Protein AF-A0A1Z9EIN7-F1 (afdb_monomer_lite)

Structure (mmCIF, N/CA/C/O backbone):
data_AF-A0A1Z9EIN7-F1
#
_entry.id   AF-A0A1Z9EIN7-F1
#
loop_
_atom_site.group_PDB
_atom_site.id
_atom_site.type_symbol
_atom_site.label_atom_id
_atom_site.label_alt_id
_atom_site.label_comp_id
_atom_site.label_asym_id
_atom_site.label_entity_id
_atom_site.label_seq_id
_atom_site.pdbx_PDB_ins_code
_atom_site.Cartn_x
_atom_site.Cartn_y
_atom_site.Cartn_z
_atom_site.occupancy
_atom_site.B_iso_or_equiv
_atom_site.auth_seq_id
_atom_site.auth_comp_id
_atom_site.auth_asym_id
_atom_site.auth_atom_id
_atom_site.pdbx_PDB_model_num
ATOM 1 N N . MET A 1 1 ? 36.098 -61.055 -33.371 1.00 39.12 1 MET A N 1
ATOM 2 C CA . MET A 1 1 ? 35.758 -60.014 -32.379 1.00 39.12 1 MET A CA 1
ATOM 3 C C . MET A 1 1 ? 35.322 -58.748 -33.106 1.00 39.12 1 MET A C 1
ATOM 5 O O . MET A 1 1 ? 36.171 -57.972 -33.520 1.00 39.12 1 MET A O 1
ATOM 9 N N . THR A 1 2 ? 34.024 -58.548 -33.303 1.00 38.56 2 THR A N 1
ATOM 10 C CA . THR A 1 2 ? 33.457 -57.283 -33.796 1.00 38.56 2 THR A CA 1
ATOM 11 C C . THR A 1 2 ? 32.922 -56.521 -32.591 1.00 38.56 2 THR A C 1
ATOM 13 O O . THR A 1 2 ? 32.009 -56.989 -31.916 1.00 38.56 2 THR A O 1
ATOM 16 N N . LYS A 1 3 ? 33.561 -55.397 -32.254 1.00 41.59 3 LYS A N 1
ATOM 17 C CA . LYS A 1 3 ? 33.124 -54.521 -31.164 1.00 41.59 3 LYS A CA 1
ATOM 18 C C . LYS A 1 3 ? 31.905 -53.732 -31.651 1.00 41.59 3 LYS A C 1
ATOM 20 O O . LYS A 1 3 ? 32.023 -52.963 -32.598 1.00 41.59 3 LYS A O 1
ATOM 25 N N . ASN A 1 4 ? 30.757 -53.953 -31.015 1.00 45.94 4 ASN A N 1
ATOM 26 C CA . ASN A 1 4 ? 29.598 -53.069 -31.101 1.00 45.94 4 ASN A CA 1
ATOM 27 C C . ASN A 1 4 ? 29.977 -51.734 -30.444 1.00 45.94 4 ASN A C 1
ATOM 29 O O . ASN A 1 4 ? 30.273 -51.710 -29.250 1.00 45.94 4 ASN A O 1
ATOM 33 N N . SER A 1 5 ? 29.964 -50.642 -31.201 1.00 45.81 5 SER A N 1
ATOM 34 C CA . SER A 1 5 ? 29.950 -49.294 -30.627 1.00 45.81 5 SER A CA 1
ATOM 35 C C . SER A 1 5 ? 28.510 -48.949 -30.233 1.00 45.81 5 SER A C 1
ATOM 37 O O . SER A 1 5 ? 27.621 -49.124 -31.073 1.00 45.81 5 SER A O 1
ATOM 39 N N . PRO A 1 6 ? 28.233 -48.464 -29.009 1.00 49.53 6 PRO A N 1
ATOM 40 C CA . PRO A 1 6 ? 26.946 -47.863 -28.709 1.00 49.53 6 PRO A CA 1
ATOM 41 C C . PRO A 1 6 ? 26.851 -46.517 -29.428 1.00 49.53 6 PRO A C 1
ATOM 43 O O . PRO A 1 6 ? 27.786 -45.719 -29.436 1.00 49.53 6 PRO A O 1
ATOM 46 N N . LYS A 1 7 ? 25.706 -46.329 -30.068 1.00 51.00 7 LYS A N 1
ATOM 47 C CA . LYS A 1 7 ? 25.234 -45.116 -30.722 1.00 51.00 7 LYS A CA 1
ATOM 48 C C . LYS A 1 7 ? 25.096 -44.026 -29.652 1.00 51.00 7 LYS A C 1
ATOM 50 O O . LYS A 1 7 ? 24.294 -44.193 -28.744 1.00 51.00 7 LYS A O 1
ATOM 55 N N . ASP A 1 8 ? 25.894 -42.969 -29.742 1.00 48.09 8 ASP A N 1
ATOM 56 C CA . ASP A 1 8 ? 25.886 -41.853 -28.791 1.00 48.09 8 ASP A CA 1
ATOM 57 C C . ASP A 1 8 ? 25.589 -40.578 -29.593 1.00 48.09 8 ASP A C 1
ATOM 59 O O . ASP A 1 8 ? 26.487 -39.905 -30.095 1.00 48.09 8 ASP A O 1
ATOM 63 N N . SER A 1 9 ? 24.300 -40.348 -29.850 1.00 52.91 9 SER A N 1
ATOM 64 C CA . SER A 1 9 ? 23.772 -39.181 -30.570 1.00 52.91 9 SER A CA 1
ATOM 65 C C . SER A 1 9 ? 22.662 -38.503 -29.762 1.00 52.91 9 SER A C 1
ATOM 67 O O . SER A 1 9 ? 21.621 -38.162 -30.312 1.00 52.91 9 SER A O 1
ATOM 69 N N . GLU A 1 10 ? 22.883 -38.358 -28.455 1.00 53.34 10 GLU A N 1
ATOM 70 C CA . GLU A 1 10 ? 22.020 -37.630 -27.508 1.00 53.34 10 GLU A CA 1
ATOM 71 C C . GLU A 1 10 ? 22.889 -36.712 -26.624 1.00 53.34 10 GLU A C 1
ATOM 73 O O . GLU A 1 10 ? 22.844 -36.768 -25.400 1.00 53.34 10 GLU A O 1
ATOM 78 N N . LYS A 1 11 ? 23.780 -35.917 -27.237 1.00 57.59 11 LYS A N 1
ATOM 79 C CA . LYS A 1 11 ? 24.781 -35.105 -26.514 1.00 57.59 11 LYS A CA 1
ATOM 80 C C . LYS A 1 11 ? 24.688 -33.591 -26.701 1.00 57.59 11 LYS A C 1
ATOM 82 O O . LYS A 1 11 ? 25.582 -32.902 -26.226 1.00 57.59 11 LYS A O 1
ATOM 87 N N . ASP A 1 12 ? 23.621 -33.078 -27.310 1.00 59.28 12 ASP A N 1
ATOM 88 C CA . ASP A 1 12 ? 23.483 -31.628 -27.535 1.00 59.28 12 ASP A CA 1
ATOM 89 C C . ASP A 1 12 ? 22.298 -30.977 -26.799 1.00 59.28 12 ASP A C 1
ATOM 91 O O . ASP A 1 12 ? 22.327 -29.771 -26.570 1.00 59.28 12 ASP A O 1
ATOM 95 N N . GLU A 1 13 ? 21.284 -31.733 -26.361 1.00 59.97 13 GLU A N 1
ATOM 96 C CA . GLU A 1 13 ? 20.082 -31.139 -25.740 1.00 59.97 13 GLU A CA 1
ATOM 97 C C . GLU A 1 13 ? 20.224 -30.906 -24.219 1.00 59.97 13 GLU A C 1
ATOM 99 O O . GLU A 1 13 ? 19.652 -29.951 -23.700 1.00 59.97 13 GLU A O 1
ATOM 104 N N . ASP A 1 14 ? 21.081 -31.670 -23.526 1.00 62.25 14 ASP A N 1
ATOM 105 C CA . ASP A 1 14 ? 21.334 -31.566 -22.071 1.00 62.25 14 ASP A CA 1
ATOM 106 C C . ASP A 1 14 ? 22.698 -30.927 -21.721 1.00 62.25 14 ASP A C 1
ATOM 108 O O . ASP A 1 14 ? 23.172 -30.974 -20.581 1.00 62.25 14 ASP A O 1
ATOM 112 N N . ALA A 1 15 ? 23.364 -30.294 -22.694 1.00 69.38 15 ALA A N 1
ATOM 113 C CA . ALA A 1 15 ? 24.655 -29.629 -22.482 1.00 69.38 15 ALA A CA 1
ATOM 11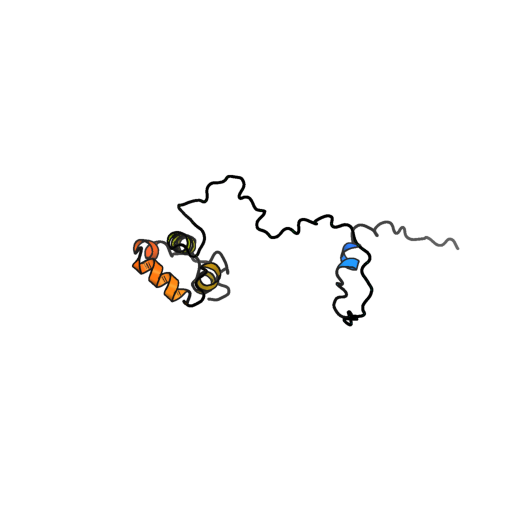4 C C . ALA A 1 15 ? 24.548 -28.342 -21.634 1.00 69.38 15 ALA A C 1
ATOM 116 O O . ALA A 1 15 ? 25.555 -27.836 -21.139 1.00 69.38 15 ALA A O 1
ATOM 117 N N . TRP A 1 16 ? 23.333 -27.838 -21.393 1.00 72.81 16 TRP A N 1
ATOM 118 C CA . TRP A 1 16 ? 23.067 -26.657 -20.561 1.00 72.81 16 TRP A CA 1
ATOM 119 C C . TRP A 1 16 ? 23.617 -26.787 -19.133 1.00 72.81 16 TRP A C 1
ATOM 121 O O . TRP A 1 16 ? 24.101 -25.814 -18.557 1.00 72.81 16 TRP A O 1
ATOM 131 N N . HIS A 1 17 ? 23.639 -28.006 -18.586 1.00 73.00 17 HIS A N 1
ATOM 132 C CA . HIS A 1 17 ? 24.157 -28.299 -17.245 1.00 73.00 17 HIS A CA 1
ATOM 133 C C . HIS A 1 17 ? 25.687 -28.156 -17.140 1.00 73.00 17 HIS A C 1
ATOM 135 O O . HIS A 1 17 ? 26.237 -28.142 -16.043 1.00 73.00 17 HIS A O 1
ATOM 141 N N . GLN A 1 18 ? 26.399 -28.063 -18.266 1.00 69.88 18 GLN A N 1
ATOM 142 C CA . GLN A 1 18 ? 27.852 -27.867 -18.282 1.00 69.88 18 GLN A CA 1
ATOM 143 C C . GLN A 1 18 ? 28.229 -26.385 -18.179 1.00 69.88 18 GLN A C 1
ATOM 145 O O . GLN A 1 18 ? 29.317 -26.058 -17.710 1.00 69.88 18 GLN A O 1
ATOM 150 N N . PHE A 1 19 ? 27.308 -25.490 -18.546 1.00 71.38 19 PHE A N 1
ATOM 151 C CA . PHE A 1 19 ? 27.468 -24.039 -18.429 1.00 71.38 19 PHE A CA 1
ATOM 152 C C . PHE A 1 19 ? 26.929 -23.483 -17.101 1.00 71.38 19 PHE A C 1
ATOM 154 O O . PHE A 1 19 ? 27.099 -22.302 -16.816 1.00 71.38 19 PHE A O 1
ATOM 161 N N . SER A 1 20 ? 26.309 -24.319 -16.256 1.00 74.06 20 SER A N 1
ATOM 162 C CA . SER A 1 20 ? 25.751 -23.897 -14.963 1.00 74.06 20 SER A CA 1
ATOM 163 C C . SER A 1 20 ? 26.801 -23.695 -13.869 1.00 74.06 20 SER A C 1
ATOM 165 O O . SER A 1 20 ? 26.482 -23.158 -12.809 1.00 74.06 20 SER A O 1
ATOM 167 N N . ASN A 1 21 ? 28.043 -24.139 -14.082 1.00 71.62 21 ASN A N 1
ATOM 168 C CA . ASN A 1 21 ? 29.119 -23.856 -13.144 1.00 71.62 21 ASN A CA 1
ATOM 169 C C . ASN A 1 21 ? 29.711 -22.486 -13.466 1.00 71.62 21 ASN A C 1
ATOM 171 O O . ASN A 1 21 ? 30.650 -22.355 -14.250 1.00 71.62 21 ASN A O 1
ATOM 175 N N . ALA A 1 22 ? 29.131 -21.453 -12.872 1.00 67.44 22 ALA A N 1
ATOM 176 C CA . ALA A 1 22 ? 29.673 -20.120 -12.970 1.00 67.44 22 ALA A CA 1
ATOM 177 C C . ALA A 1 22 ? 30.984 -20.069 -12.168 1.00 67.44 22 ALA A C 1
ATOM 179 O O . ALA A 1 22 ? 30.977 -20.050 -10.937 1.00 67.44 22 ALA A O 1
ATOM 180 N N . GLY A 1 23 ? 32.118 -20.106 -12.871 1.00 62.12 23 GLY A N 1
ATOM 181 C CA . GLY A 1 23 ? 33.483 -20.120 -12.328 1.00 62.12 23 GLY A CA 1
ATOM 182 C C . GLY A 1 23 ? 33.897 -18.856 -11.560 1.00 62.12 23 GLY A C 1
ATOM 183 O O . GLY A 1 23 ? 35.074 -18.514 -11.534 1.00 62.12 23 GLY A O 1
ATOM 184 N N . TYR A 1 24 ? 32.962 -18.167 -10.903 1.00 60.78 24 TYR A N 1
ATOM 185 C CA . TYR A 1 24 ? 33.201 -16.964 -10.104 1.00 60.78 24 TYR A CA 1
ATOM 186 C C . TYR A 1 24 ? 34.073 -17.209 -8.863 1.00 60.78 24 TYR A C 1
ATOM 188 O O . TYR A 1 24 ? 34.464 -16.257 -8.196 1.00 60.78 24 TYR A O 1
ATOM 196 N N . SER A 1 25 ? 34.407 -18.462 -8.536 1.00 59.81 25 SER A N 1
ATOM 197 C CA . SER A 1 25 ? 35.200 -18.783 -7.345 1.00 59.81 25 SER A CA 1
ATOM 198 C C . SER A 1 25 ? 36.722 -18.719 -7.545 1.00 59.81 25 SER A C 1
ATOM 200 O O . SER A 1 25 ? 37.440 -18.894 -6.561 1.00 59.81 25 SER A O 1
ATOM 202 N N . SER A 1 26 ? 37.241 -18.499 -8.761 1.00 59.50 26 SER A N 1
ATOM 203 C CA . SER A 1 26 ? 38.698 -18.470 -9.002 1.00 59.50 26 SER A CA 1
ATOM 204 C C . SER A 1 26 ? 39.216 -17.223 -9.715 1.00 59.50 26 SER A C 1
ATOM 206 O O . SER A 1 26 ? 40.348 -17.240 -10.190 1.00 59.50 26 SER A O 1
ATOM 208 N N . ALA A 1 27 ? 38.433 -16.148 -9.801 1.00 56.94 27 ALA A N 1
ATOM 209 C CA . ALA A 1 27 ? 38.963 -14.873 -10.263 1.00 56.94 27 ALA A CA 1
ATOM 210 C C . ALA A 1 27 ? 39.805 -14.248 -9.137 1.00 56.94 27 ALA A C 1
ATOM 212 O O . ALA A 1 27 ? 39.281 -13.562 -8.258 1.00 56.94 27 ALA A O 1
ATOM 213 N N . SER A 1 28 ? 41.117 -14.497 -9.140 1.00 61.19 28 SER A N 1
ATOM 214 C CA . SER A 1 28 ? 42.047 -13.502 -8.613 1.00 61.19 28 SER A CA 1
ATOM 215 C C . SER A 1 28 ? 41.834 -12.242 -9.443 1.00 61.19 28 SER A C 1
ATOM 217 O O . SER A 1 28 ? 41.912 -12.283 -10.667 1.00 61.19 28 SER A O 1
ATOM 219 N N . ALA A 1 29 ? 41.460 -11.142 -8.795 1.00 55.03 29 ALA A N 1
ATOM 220 C CA . ALA A 1 29 ? 41.336 -9.861 -9.467 1.00 55.03 29 ALA A CA 1
ATOM 221 C C . ALA A 1 29 ? 42.744 -9.354 -9.809 1.00 55.03 29 ALA A C 1
ATOM 223 O O . ALA A 1 29 ? 43.350 -8.605 -9.043 1.00 55.03 29 ALA A O 1
ATOM 224 N N . ASP A 1 30 ? 43.277 -9.818 -10.935 1.00 53.94 30 ASP A N 1
ATOM 225 C CA . ASP A 1 30 ? 44.479 -9.274 -11.547 1.00 53.94 30 ASP A CA 1
ATOM 226 C C . ASP A 1 30 ? 44.098 -7.929 -12.178 1.00 53.94 30 ASP A C 1
ATOM 228 O O . ASP A 1 30 ? 43.693 -7.839 -13.333 1.00 53.94 30 ASP A O 1
ATOM 232 N N . PHE A 1 31 ? 44.177 -6.861 -11.380 1.00 53.69 31 PHE A N 1
ATOM 233 C CA . PHE A 1 31 ? 44.103 -5.472 -11.848 1.00 53.69 31 PHE A CA 1
ATOM 234 C C . PHE A 1 31 ? 45.402 -5.072 -12.563 1.00 53.69 31 PHE A C 1
ATOM 236 O O . PHE A 1 31 ? 45.970 -4.016 -12.276 1.00 53.69 31 PHE A O 1
ATOM 243 N N . ASP A 1 32 ? 45.906 -5.924 -13.456 1.00 46.78 32 ASP A N 1
ATOM 244 C CA . ASP A 1 32 ? 47.060 -5.582 -14.273 1.00 46.78 32 ASP A CA 1
ATOM 245 C C . ASP A 1 32 ? 46.583 -4.921 -15.566 1.00 46.78 32 ASP A C 1
ATOM 247 O O . ASP A 1 32 ? 45.992 -5.526 -16.455 1.00 46.78 32 ASP A O 1
ATOM 251 N N . ASN A 1 33 ? 46.801 -3.612 -15.564 1.00 52.69 33 ASN A N 1
ATOM 252 C CA . ASN A 1 33 ? 46.929 -2.661 -16.655 1.00 52.69 33 ASN A CA 1
ATOM 253 C C . ASN A 1 33 ? 47.267 -3.276 -18.036 1.00 52.69 33 ASN A C 1
ATOM 255 O O . ASN A 1 33 ? 48.401 -3.171 -18.505 1.00 52.69 33 ASN A O 1
ATOM 259 N N . GLU A 1 34 ? 46.274 -3.836 -18.727 1.00 48.62 34 GLU A N 1
ATOM 260 C CA . GLU A 1 34 ? 46.295 -3.980 -20.183 1.00 48.62 34 GLU A CA 1
ATOM 261 C C . GLU A 1 34 ? 45.424 -2.888 -20.803 1.00 48.62 34 GLU A C 1
ATOM 263 O O . GLU A 1 34 ? 44.225 -2.767 -20.557 1.00 48.62 34 GLU A O 1
ATOM 268 N N . GLU A 1 35 ? 46.099 -2.038 -21.569 1.00 51.91 35 GLU A N 1
ATOM 269 C CA . GLU A 1 35 ? 45.563 -0.941 -22.358 1.00 51.91 35 GLU A CA 1
ATOM 270 C C . GLU A 1 35 ? 44.490 -1.495 -23.310 1.00 51.91 35 GLU A C 1
ATOM 272 O O . GLU A 1 35 ? 44.791 -2.131 -24.322 1.00 51.91 35 GLU A O 1
ATOM 277 N N . ILE A 1 36 ? 43.220 -1.304 -22.941 1.00 49.50 36 ILE A N 1
ATOM 278 C CA . ILE A 1 36 ? 42.062 -1.657 -23.763 1.00 49.50 36 ILE A CA 1
ATOM 279 C C . ILE A 1 36 ? 42.136 -0.772 -25.007 1.00 49.50 36 ILE A C 1
ATOM 281 O O . ILE A 1 36 ? 41.795 0.411 -24.967 1.00 49.50 36 ILE A O 1
ATOM 285 N N . GLY A 1 37 ? 42.648 -1.342 -26.100 1.00 47.22 37 GLY A N 1
ATOM 286 C CA . GLY A 1 37 ? 42.630 -0.715 -27.413 1.00 47.22 37 GLY A CA 1
ATOM 287 C C . GLY A 1 37 ? 41.214 -0.256 -27.734 1.00 47.22 37 GLY A C 1
ATOM 288 O O . GLY A 1 37 ? 40.271 -1.001 -27.481 1.00 47.22 37 GLY A O 1
ATOM 289 N N . GLU A 1 38 ? 41.102 0.973 -28.243 1.00 51.72 38 GLU A N 1
ATOM 290 C CA . GLU A 1 38 ? 39.870 1.696 -28.570 1.00 51.72 38 GLU A CA 1
ATOM 291 C C . GLU A 1 38 ? 38.809 0.774 -29.196 1.00 51.72 38 GLU A C 1
ATOM 293 O O . GLU A 1 38 ? 38.720 0.610 -30.415 1.00 51.72 38 GLU A O 1
ATOM 298 N N . GLN A 1 39 ? 37.989 0.150 -28.347 1.00 49.19 39 GLN A N 1
ATOM 299 C CA . GLN A 1 39 ? 36.760 -0.482 -28.779 1.00 49.19 39 GLN A CA 1
ATOM 300 C C . GLN A 1 39 ? 35.862 0.667 -29.201 1.00 49.19 39 GLN A C 1
ATOM 302 O O . GLN A 1 39 ? 35.551 1.556 -28.408 1.00 49.19 39 GLN A O 1
ATOM 307 N N . GLN A 1 40 ? 35.531 0.679 -30.490 1.00 48.62 40 GLN A N 1
ATOM 308 C CA . GLN A 1 40 ? 34.555 1.583 -31.071 1.00 48.62 40 GLN A CA 1
ATOM 309 C C . GLN A 1 40 ? 33.376 1.689 -30.110 1.00 48.62 40 GLN A C 1
ATOM 311 O O . GLN A 1 40 ? 32.750 0.675 -29.805 1.00 48.62 40 GLN A O 1
ATOM 316 N N . ASN A 1 41 ? 33.128 2.910 -29.632 1.00 49.12 41 ASN A N 1
ATOM 317 C CA . ASN A 1 41 ? 31.959 3.283 -28.851 1.00 49.12 41 ASN A CA 1
ATOM 318 C C . ASN A 1 41 ? 30.718 3.092 -29.733 1.00 49.12 41 ASN A C 1
ATOM 320 O O . ASN A 1 41 ? 30.172 4.032 -30.304 1.00 49.12 41 ASN A O 1
ATOM 324 N N . THR A 1 42 ? 30.350 1.834 -29.944 1.00 57.00 42 THR A N 1
ATOM 325 C CA . THR A 1 42 ? 28.960 1.476 -30.128 1.00 57.00 42 THR A CA 1
ATOM 326 C C . THR A 1 42 ? 28.432 1.644 -28.723 1.00 57.00 42 THR A C 1
ATOM 328 O O . THR A 1 42 ? 28.813 0.871 -27.847 1.00 57.00 42 THR A O 1
ATOM 331 N N . GLU A 1 43 ? 27.707 2.732 -28.483 1.00 60.25 43 GLU A N 1
ATOM 332 C CA . GLU A 1 43 ? 26.922 2.897 -27.270 1.00 60.25 43 GLU A CA 1
ATOM 333 C C . GLU A 1 43 ? 26.028 1.655 -27.203 1.00 60.25 43 GLU A C 1
ATOM 335 O O . GLU A 1 43 ? 25.008 1.567 -27.881 1.00 60.25 43 GLU A O 1
ATOM 340 N N . GLU A 1 44 ? 26.484 0.612 -26.507 1.00 61.59 44 GLU A N 1
ATOM 341 C CA . GLU A 1 44 ? 25.601 -0.453 -26.080 1.00 61.59 44 GLU A CA 1
ATOM 342 C C . GLU A 1 44 ? 24.602 0.274 -25.190 1.00 61.59 44 GLU A C 1
ATOM 344 O O . GLU A 1 44 ? 24.965 0.754 -24.116 1.00 61.59 44 GLU A O 1
ATOM 349 N N . GLU A 1 45 ? 23.380 0.467 -25.684 1.00 62.66 45 GLU A N 1
ATOM 350 C CA . GLU A 1 45 ? 22.251 0.876 -24.859 1.00 62.66 45 GLU A CA 1
ATOM 351 C C . GLU A 1 45 ? 22.095 -0.211 -23.796 1.00 62.66 45 GLU A C 1
ATOM 353 O O . GLU A 1 45 ? 21.496 -1.269 -24.003 1.00 62.66 45 GLU A O 1
ATOM 358 N N . TRP A 1 46 ? 22.765 0.004 -22.668 1.00 65.94 46 TRP A N 1
ATOM 359 C CA . TRP A 1 46 ? 22.590 -0.797 -21.480 1.00 65.94 46 TRP A CA 1
ATOM 360 C C . TRP A 1 46 ? 21.182 -0.513 -20.997 1.00 65.94 46 TRP A C 1
ATOM 362 O O . TRP A 1 46 ? 20.911 0.589 -20.537 1.00 65.94 46 TRP A O 1
ATOM 372 N N . PHE A 1 47 ? 20.315 -1.515 -21.127 1.00 55.31 47 PHE A N 1
ATOM 373 C CA . PHE A 1 47 ? 18.952 -1.505 -20.613 1.00 55.31 47 PHE A CA 1
ATOM 374 C C . PHE A 1 47 ? 18.966 -1.077 -19.136 1.00 55.31 47 PHE A C 1
ATOM 376 O O . PHE A 1 47 ? 19.283 -1.880 -18.252 1.00 55.31 47 PHE A O 1
ATOM 383 N N . ASP A 1 48 ? 18.675 0.197 -18.876 1.00 63.28 48 ASP A N 1
ATOM 384 C CA . ASP A 1 48 ? 18.705 0.811 -17.543 1.00 63.28 48 ASP A CA 1
ATOM 385 C C . ASP A 1 48 ? 17.410 0.545 -16.759 1.00 63.28 48 ASP A C 1
ATOM 387 O O . ASP A 1 48 ? 17.364 0.708 -15.538 1.00 63.28 48 ASP A O 1
ATOM 391 N N . GLY A 1 49 ? 16.399 -0.005 -17.441 1.00 56.75 49 GLY A N 1
ATOM 392 C CA . GLY A 1 49 ? 15.079 -0.277 -16.884 1.00 56.75 49 GLY A CA 1
ATOM 393 C C . GLY A 1 49 ? 14.137 0.927 -16.951 1.00 56.75 49 GLY A C 1
ATOM 394 O O . GLY A 1 49 ? 12.990 0.808 -16.511 1.00 56.75 49 GLY A O 1
ATOM 395 N N . ASP A 1 50 ? 14.587 2.034 -17.539 1.00 57.53 50 ASP A N 1
ATOM 396 C CA . ASP A 1 50 ? 13.836 3.269 -17.760 1.00 57.53 50 ASP A CA 1
ATOM 397 C C . ASP A 1 50 ? 13.123 3.215 -19.125 1.00 57.53 50 ASP A C 1
ATOM 399 O O . ASP A 1 50 ? 12.069 3.826 -19.314 1.00 57.53 50 ASP A O 1
ATOM 403 N N . ASP A 1 51 ? 13.640 2.381 -20.035 1.00 55.81 51 ASP A N 1
ATOM 404 C CA . ASP A 1 51 ? 13.107 2.083 -21.372 1.00 55.81 51 ASP A CA 1
ATOM 405 C C . ASP A 1 51 ? 11.802 1.276 -21.373 1.00 55.81 51 ASP A C 1
ATOM 407 O O . ASP A 1 51 ? 11.236 0.984 -22.432 1.00 55.81 51 ASP A O 1
ATOM 411 N N . PHE A 1 52 ? 11.276 0.911 -20.199 1.00 56.31 52 PHE A N 1
ATOM 412 C CA . PHE A 1 52 ? 9.884 0.486 -20.104 1.00 56.31 52 PHE A CA 1
ATOM 413 C C . PHE A 1 52 ? 8.997 1.727 -20.234 1.00 56.31 52 PHE A C 1
ATOM 415 O O . PHE A 1 52 ? 8.322 2.152 -19.292 1.00 56.31 52 PHE A O 1
ATOM 422 N N . GLU A 1 53 ? 8.958 2.300 -21.441 1.00 56.03 53 GLU A N 1
ATOM 423 C CA . GLU A 1 53 ? 7.792 3.043 -21.876 1.00 56.03 53 GLU A CA 1
ATOM 424 C C . GLU A 1 53 ? 6.610 2.124 -21.593 1.00 56.03 53 GLU A C 1
ATOM 426 O O . GLU A 1 53 ? 6.471 1.046 -22.174 1.00 56.03 53 GLU A O 1
ATOM 431 N N . PHE A 1 54 ? 5.784 2.517 -20.630 1.00 56.47 54 PHE A N 1
ATOM 432 C CA . PHE A 1 54 ? 4.548 1.845 -20.268 1.00 56.47 54 PHE A CA 1
ATOM 433 C C . PHE A 1 54 ? 3.547 1.991 -21.424 1.00 56.47 54 PHE A C 1
ATOM 435 O O . PHE A 1 54 ? 2.495 2.576 -21.252 1.00 56.47 54 PHE A O 1
ATOM 442 N N . GLU A 1 55 ? 3.898 1.534 -22.627 1.00 55.31 55 GLU A N 1
ATOM 443 C CA . GLU A 1 55 ? 3.075 1.261 -23.804 1.00 55.31 5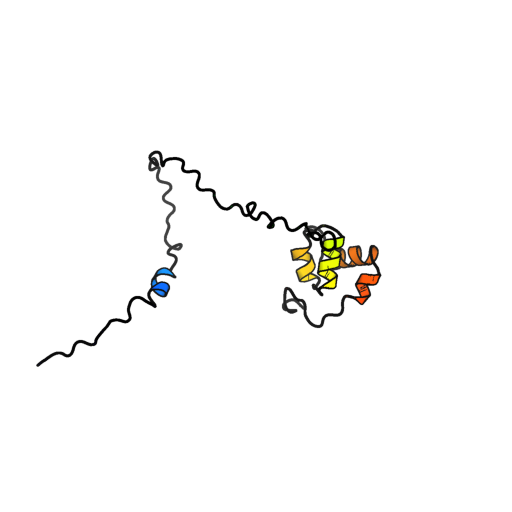5 GLU A CA 1
ATOM 444 C C . GLU A 1 55 ? 1.919 2.255 -24.032 1.00 55.31 55 GLU A C 1
ATOM 446 O O . GLU A 1 55 ? 0.794 1.860 -24.336 1.00 55.31 55 GLU A O 1
ATOM 451 N N . GLY A 1 56 ? 2.148 3.551 -23.779 1.00 52.53 56 GLY A N 1
ATOM 452 C CA . GLY A 1 56 ? 1.107 4.584 -23.782 1.00 52.53 56 GLY A CA 1
ATOM 453 C C . GLY A 1 56 ? -0.117 4.312 -22.889 1.00 52.53 56 GLY A C 1
ATOM 454 O O . GLY A 1 56 ? -1.127 5.009 -23.017 1.00 52.53 56 GLY A O 1
ATOM 455 N N . LYS A 1 57 ? -0.080 3.320 -21.993 1.00 58.25 57 LYS A N 1
ATOM 456 C CA . LYS A 1 57 ? -1.134 3.098 -21.008 1.00 58.25 57 LYS A CA 1
ATOM 457 C C . LYS A 1 57 ? -1.068 4.286 -20.052 1.00 58.25 57 LYS A C 1
ATOM 459 O O . LYS A 1 57 ? -0.023 4.674 -19.550 1.00 58.25 57 LYS A O 1
ATOM 464 N N . THR A 1 58 ? -2.178 4.968 -19.839 1.00 62.41 58 THR A N 1
ATOM 465 C CA . THR A 1 58 ? -2.225 6.012 -18.816 1.00 62.41 58 THR A CA 1
ATOM 466 C C . THR A 1 58 ? -2.011 5.343 -17.466 1.00 62.41 58 THR A C 1
ATOM 468 O O . THR A 1 58 ? -2.656 4.323 -17.211 1.00 62.41 58 THR A O 1
ATOM 471 N N . ILE A 1 59 ? -1.133 5.886 -16.616 1.00 63.59 59 ILE A N 1
ATOM 472 C CA . ILE A 1 59 ? -1.014 5.436 -15.223 1.00 63.59 59 ILE A CA 1
ATOM 473 C C . ILE A 1 59 ? -2.434 5.336 -14.647 1.00 63.59 59 ILE A C 1
ATOM 475 O O . ILE A 1 59 ? -3.232 6.263 -14.825 1.00 63.59 59 ILE A O 1
ATOM 479 N N . ASP A 1 60 ? -2.803 4.196 -14.058 1.00 67.81 60 ASP A N 1
ATOM 480 C CA . ASP A 1 60 ? -4.126 4.094 -13.449 1.00 67.81 60 ASP A CA 1
ATOM 481 C C . ASP A 1 60 ? -4.140 5.023 -12.238 1.00 67.81 60 ASP A C 1
ATOM 483 O O . ASP A 1 60 ? -3.582 4.725 -11.182 1.00 67.81 60 ASP A O 1
ATOM 487 N N . TRP A 1 61 ? -4.766 6.184 -12.404 1.00 73.88 61 TRP A N 1
ATOM 488 C CA . TRP A 1 61 ? -4.882 7.186 -11.352 1.00 73.88 61 TRP A CA 1
ATOM 489 C C . TRP A 1 61 ? -5.668 6.676 -10.138 1.00 73.88 61 TRP A C 1
ATOM 491 O O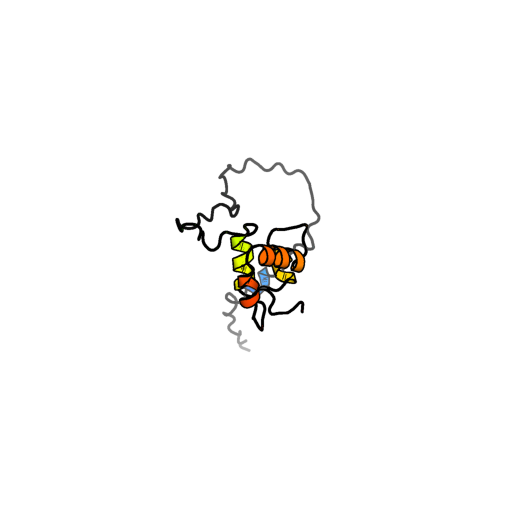 . TRP A 1 61 ? -5.563 7.269 -9.066 1.00 73.88 61 TRP A O 1
ATOM 501 N N . ASN A 1 62 ? -6.420 5.575 -10.270 1.00 76.94 62 ASN A N 1
ATOM 502 C CA . ASN A 1 62 ? -7.091 4.926 -9.143 1.00 76.94 62 ASN A CA 1
ATOM 503 C C . ASN A 1 62 ? -6.147 4.038 -8.315 1.00 76.94 62 ASN A C 1
ATOM 505 O O . ASN A 1 62 ? -6.478 3.700 -7.178 1.00 76.94 62 ASN A O 1
ATOM 509 N N . SER A 1 63 ? -4.978 3.682 -8.854 1.00 82.31 63 SER A N 1
ATOM 510 C CA . SER A 1 63 ? -3.936 2.915 -8.170 1.00 82.31 63 SER A CA 1
ATOM 511 C C . SER A 1 63 ? -2.534 3.406 -8.569 1.00 82.31 63 SER A C 1
ATOM 513 O O . SER A 1 63 ? -1.758 2.661 -9.176 1.00 82.31 63 SER A O 1
ATOM 515 N N . PRO A 1 64 ? -2.177 4.661 -8.232 1.00 88.50 64 PRO A N 1
ATOM 516 C CA . PRO A 1 64 ? -0.835 5.169 -8.482 1.00 88.50 64 PRO A CA 1
ATOM 517 C C . PRO A 1 64 ? 0.198 4.342 -7.700 1.00 88.50 64 PRO A C 1
ATOM 519 O O . PRO A 1 64 ? -0.133 3.774 -6.656 1.00 88.50 64 PRO A O 1
ATOM 522 N N . PRO A 1 65 ? 1.464 4.297 -8.140 1.00 87.31 65 PRO A N 1
ATOM 523 C CA . PRO A 1 65 ? 2.497 3.556 -7.429 1.00 87.31 65 PRO A CA 1
ATOM 524 C C . PRO A 1 65 ? 2.719 4.099 -6.006 1.00 87.31 65 PRO A C 1
ATOM 526 O O . PRO A 1 65 ? 2.572 5.300 -5.726 1.00 87.31 65 PRO A O 1
ATOM 529 N N . CYS A 1 66 ? 3.113 3.206 -5.094 1.00 90.38 66 CYS A N 1
ATOM 530 C CA . CYS A 1 66 ? 3.642 3.584 -3.783 1.00 90.38 66 CYS A CA 1
ATOM 531 C C . CYS A 1 66 ? 4.854 4.524 -3.963 1.00 90.38 66 CYS A C 1
ATOM 533 O O . CYS A 1 66 ? 5.658 4.295 -4.866 1.00 90.38 66 CYS A O 1
ATOM 535 N N . PRO A 1 67 ? 5.016 5.576 -3.137 1.00 91.38 67 PRO A N 1
ATOM 536 C CA . PRO A 1 67 ? 4.413 5.776 -1.814 1.00 91.38 67 PRO A CA 1
ATOM 537 C C . PRO A 1 67 ? 3.137 6.639 -1.792 1.00 91.38 67 PRO A C 1
ATOM 539 O O . PRO A 1 67 ? 2.742 7.123 -0.729 1.00 91.38 67 PRO A O 1
ATOM 542 N N . THR A 1 68 ? 2.490 6.872 -2.937 1.00 92.12 68 THR A N 1
ATOM 543 C CA . THR A 1 68 ? 1.257 7.674 -3.004 1.00 92.12 68 THR A CA 1
ATOM 544 C C . THR A 1 68 ? 0.173 7.109 -2.064 1.00 92.12 68 THR A C 1
ATOM 546 O O . THR A 1 68 ? -0.015 5.890 -2.048 1.00 92.12 68 THR A O 1
ATOM 549 N N . PRO A 1 69 ? -0.596 7.938 -1.318 1.00 91.75 69 PRO A N 1
ATOM 550 C CA . PRO A 1 69 ? -1.614 7.441 -0.385 1.00 91.75 69 PRO A CA 1
ATOM 551 C C . PRO A 1 69 ? -2.646 6.498 -1.016 1.00 91.75 69 PRO A C 1
ATOM 553 O O . PRO A 1 69 ? -3.016 5.508 -0.392 1.00 91.75 69 PRO A O 1
ATOM 556 N N . LEU A 1 70 ? -3.072 6.767 -2.257 1.00 91.50 70 LEU A N 1
ATOM 557 C CA . LEU A 1 70 ? -3.988 5.885 -2.989 1.00 91.50 70 LEU A CA 1
ATOM 558 C C . LEU A 1 70 ? -3.336 4.546 -3.362 1.00 91.50 70 LEU A C 1
ATOM 560 O O . LEU A 1 70 ? -4.005 3.520 -3.309 1.00 91.50 70 LEU A O 1
ATOM 564 N N . GLY A 1 71 ? -2.040 4.538 -3.680 1.00 92.75 71 GLY A N 1
ATOM 565 C CA . GLY A 1 71 ? -1.285 3.310 -3.935 1.00 92.75 71 GLY A CA 1
ATOM 566 C C . GLY A 1 71 ? -1.180 2.440 -2.689 1.00 92.75 71 GLY A C 1
ATOM 567 O O . GLY A 1 71 ? -1.467 1.248 -2.732 1.00 92.75 71 GLY A O 1
ATOM 568 N N . ILE A 1 72 ? -0.877 3.055 -1.542 1.00 93.94 72 ILE A N 1
ATOM 569 C CA . ILE A 1 72 ? -0.866 2.366 -0.243 1.00 93.94 72 ILE A CA 1
ATOM 570 C C . ILE A 1 72 ? -2.258 1.801 0.074 1.00 93.94 72 ILE A C 1
ATOM 572 O O . ILE A 1 72 ? -2.375 0.639 0.460 1.00 93.94 72 ILE A O 1
ATOM 576 N N . ALA A 1 73 ? -3.319 2.584 -0.143 1.00 93.12 73 ALA A N 1
ATOM 577 C CA . ALA A 1 73 ? -4.694 2.124 0.034 1.00 93.12 73 ALA A CA 1
ATOM 578 C C . ALA A 1 73 ? -5.031 0.939 -0.888 1.00 93.12 73 ALA A C 1
ATOM 580 O O . ALA A 1 73 ? -5.669 -0.013 -0.446 1.00 93.12 73 ALA A O 1
ATOM 581 N N . HIS A 1 74 ? -4.580 0.956 -2.145 1.00 92.06 74 HIS A N 1
ATOM 582 C CA . HIS A 1 74 ? -4.769 -0.155 -3.076 1.00 92.06 74 HIS A CA 1
ATOM 583 C C . HIS A 1 74 ? -4.044 -1.425 -2.609 1.00 92.06 74 HIS A C 1
ATOM 585 O O . HIS A 1 74 ? -4.644 -2.495 -2.556 1.00 92.06 74 HIS A O 1
ATOM 591 N N . VAL A 1 75 ? -2.784 -1.301 -2.184 1.00 92.19 75 VAL A N 1
ATOM 592 C CA . VAL A 1 75 ? -1.987 -2.421 -1.656 1.00 92.19 75 VAL A CA 1
ATOM 593 C C . VAL A 1 75 ? -2.615 -3.025 -0.390 1.00 92.19 75 VAL A C 1
ATOM 595 O O . VAL A 1 75 ? -2.569 -4.240 -0.187 1.00 92.19 75 VAL A O 1
ATOM 598 N N . ILE A 1 76 ? -3.243 -2.207 0.456 1.00 92.50 76 ILE A N 1
ATOM 599 C CA . ILE A 1 76 ? -3.998 -2.695 1.618 1.00 92.50 76 ILE A CA 1
ATOM 600 C C . ILE A 1 76 ? -5.270 -3.431 1.168 1.00 92.50 76 ILE A C 1
ATOM 602 O O . ILE A 1 76 ? -5.546 -4.515 1.677 1.00 92.50 76 ILE A O 1
ATOM 606 N N . LYS A 1 77 ? -6.002 -2.897 0.179 1.00 90.75 77 LYS A N 1
ATOM 607 C CA . LYS A 1 77 ? -7.232 -3.508 -0.366 1.00 90.75 77 LYS A CA 1
ATOM 608 C C . LYS A 1 77 ? -7.011 -4.877 -1.009 1.00 90.75 77 LYS A C 1
ATOM 610 O O . LYS A 1 77 ? -7.922 -5.692 -0.980 1.00 90.75 77 LYS A O 1
ATOM 615 N N . ILE A 1 78 ? -5.832 -5.141 -1.574 1.00 90.31 78 ILE A N 1
ATOM 616 C CA . ILE A 1 78 ? -5.486 -6.469 -2.118 1.00 90.31 78 ILE A CA 1
ATOM 617 C C . ILE A 1 78 ? -5.064 -7.483 -1.034 1.00 90.31 78 ILE A C 1
ATOM 619 O O . ILE A 1 78 ? -4.683 -8.601 -1.376 1.00 90.31 78 ILE A O 1
ATOM 623 N N . GLY A 1 79 ? -5.083 -7.098 0.251 1.00 90.62 79 GLY A N 1
ATOM 624 C CA . GLY A 1 79 ? -4.836 -7.995 1.388 1.00 90.62 79 GLY A CA 1
ATOM 625 C C . GLY A 1 79 ? -3.378 -8.136 1.813 1.00 90.62 79 GLY A C 1
ATOM 626 O O . GLY A 1 79 ? -2.981 -9.170 2.340 1.00 90.62 79 GLY A O 1
ATOM 627 N N . THR A 1 80 ? -2.548 -7.120 1.584 1.00 92.62 80 THR A N 1
ATOM 628 C CA . THR A 1 80 ? -1.126 -7.170 1.955 1.00 92.62 80 THR A CA 1
ATOM 629 C C . THR A 1 80 ? -0.918 -7.109 3.476 1.00 92.62 80 THR A C 1
ATOM 631 O O . THR A 1 80 ? -1.396 -6.175 4.124 1.00 92.62 80 THR A O 1
ATOM 634 N N . CYS A 1 81 ? -0.154 -8.052 4.049 1.00 92.94 81 CYS A N 1
ATOM 635 C CA . CYS A 1 81 ? 0.220 -8.058 5.474 1.00 92.94 81 CYS A CA 1
ATOM 636 C C . CYS A 1 81 ? 1.200 -6.923 5.841 1.00 92.94 81 CYS A C 1
ATOM 638 O O . CYS A 1 81 ? 1.820 -6.321 4.962 1.00 92.94 81 CYS A O 1
ATOM 640 N N . ASP A 1 82 ? 1.392 -6.643 7.135 1.00 94.06 82 ASP A N 1
ATOM 641 C CA . ASP A 1 82 ? 2.247 -5.532 7.589 1.00 94.06 82 ASP A CA 1
ATOM 642 C C . ASP A 1 82 ? 3.719 -5.721 7.190 1.00 94.06 82 ASP A C 1
ATOM 644 O O . ASP A 1 82 ? 4.386 -4.771 6.767 1.00 94.06 82 ASP A O 1
ATOM 648 N N . HIS A 1 83 ? 4.221 -6.958 7.227 1.00 93.94 83 HIS A N 1
ATOM 649 C CA . HIS A 1 83 ? 5.579 -7.284 6.783 1.00 93.94 83 HIS A CA 1
ATOM 650 C C . HIS A 1 83 ? 5.809 -6.918 5.314 1.00 93.94 83 HIS A C 1
ATOM 652 O O . HIS A 1 83 ? 6.795 -6.263 4.965 1.00 93.94 83 HIS A O 1
ATOM 658 N N . CYS A 1 84 ? 4.879 -7.304 4.444 1.00 94.00 84 CYS A N 1
ATOM 659 C CA . CYS A 1 84 ? 4.949 -6.984 3.026 1.00 94.00 84 CYS A CA 1
ATOM 660 C C . CYS A 1 84 ? 4.701 -5.497 2.770 1.00 94.00 84 CYS A C 1
ATOM 662 O O . CYS A 1 84 ? 5.414 -4.899 1.965 1.00 94.00 84 CYS A O 1
ATOM 664 N N . LEU A 1 85 ? 3.773 -4.873 3.503 1.00 93.94 85 LEU A N 1
ATOM 665 C CA . LEU A 1 85 ? 3.458 -3.451 3.389 1.00 93.94 85 LEU A CA 1
ATOM 666 C C . LEU A 1 85 ? 4.684 -2.584 3.689 1.00 93.94 85 LEU A C 1
ATOM 668 O O . LEU A 1 85 ? 4.975 -1.643 2.948 1.00 93.94 85 LEU A O 1
ATOM 672 N N . LYS A 1 86 ? 5.482 -2.947 4.701 1.00 94.81 86 LYS A N 1
ATOM 673 C CA . LYS A 1 86 ? 6.762 -2.284 4.981 1.00 94.81 86 LYS A CA 1
ATOM 674 C C . LYS A 1 86 ? 7.705 -2.301 3.774 1.00 94.81 86 LYS A C 1
ATOM 676 O O . LYS A 1 86 ? 8.389 -1.313 3.512 1.00 94.81 86 LYS A O 1
ATOM 681 N N . ARG A 1 87 ? 7.748 -3.419 3.046 1.00 93.56 87 ARG A N 1
ATOM 682 C CA . ARG A 1 87 ? 8.660 -3.627 1.917 1.00 93.56 87 ARG A CA 1
ATOM 683 C C . ARG A 1 87 ? 8.211 -2.885 0.657 1.00 93.56 87 ARG A C 1
ATOM 685 O O . ARG A 1 87 ? 9.053 -2.316 -0.028 1.00 93.56 87 ARG A O 1
ATOM 692 N N . VAL A 1 88 ? 6.910 -2.878 0.361 1.00 93.56 88 VAL A N 1
ATOM 693 C CA . VAL A 1 88 ? 6.371 -2.356 -0.913 1.00 93.56 88 VAL A CA 1
ATOM 694 C C . VAL A 1 88 ? 5.857 -0.914 -0.839 1.00 93.56 88 VAL A C 1
ATOM 696 O O . VAL A 1 88 ? 5.680 -0.272 -1.868 1.00 93.56 88 VAL A O 1
ATOM 699 N N . SER A 1 89 ? 5.628 -0.370 0.359 1.00 91.44 89 SER A N 1
ATOM 700 C CA . SER A 1 89 ? 5.091 0.991 0.550 1.00 91.44 89 SER A CA 1
ATOM 701 C C . SER A 1 89 ? 6.039 2.125 0.149 1.00 91.44 89 SER A C 1
ATOM 703 O O . SER A 1 89 ? 5.600 3.268 0.043 1.00 91.44 89 SER A O 1
ATOM 705 N N . GLY A 1 90 ? 7.340 1.860 0.002 1.00 91.19 90 GLY A N 1
ATOM 706 C CA . GLY A 1 90 ? 8.358 2.893 -0.225 1.00 91.19 90 GLY A CA 1
ATOM 707 C C . GLY A 1 90 ? 8.669 3.771 1.001 1.00 91.19 90 GLY A C 1
ATOM 708 O O . GLY A 1 90 ? 9.548 4.630 0.926 1.00 91.19 90 GLY A O 1
ATOM 709 N N . LYS A 1 91 ? 8.008 3.557 2.150 1.00 90.69 91 LYS A N 1
ATOM 710 C CA . LYS A 1 91 ? 8.230 4.321 3.389 1.00 90.69 91 LYS A CA 1
ATOM 711 C C . LYS A 1 91 ? 9.291 3.659 4.273 1.00 90.69 91 LYS A C 1
ATOM 713 O O . LYS A 1 91 ? 9.032 2.718 5.026 1.00 90.69 91 LYS A O 1
ATOM 718 N N . ARG A 1 92 ? 10.524 4.170 4.201 1.00 87.81 92 ARG A N 1
ATOM 719 C CA . ARG A 1 92 ? 11.694 3.570 4.874 1.00 87.81 92 ARG A CA 1
ATOM 720 C C . ARG A 1 92 ? 11.692 3.695 6.398 1.00 87.81 92 ARG A C 1
ATOM 722 O O . ARG A 1 92 ? 12.222 2.804 7.052 1.00 87.81 92 ARG A O 1
ATOM 729 N N . GLU A 1 93 ? 11.041 4.703 6.964 1.00 91.00 93 GLU A N 1
ATOM 730 C CA . GLU A 1 93 ? 11.113 4.987 8.410 1.00 91.00 93 GLU A CA 1
ATOM 731 C C . GLU A 1 93 ? 9.959 4.394 9.229 1.00 91.00 93 GLU A C 1
ATOM 733 O O . GLU A 1 93 ? 10.111 4.209 10.427 1.00 91.00 93 GLU A O 1
ATOM 738 N N . MET A 1 94 ? 8.840 4.036 8.592 1.00 92.94 94 MET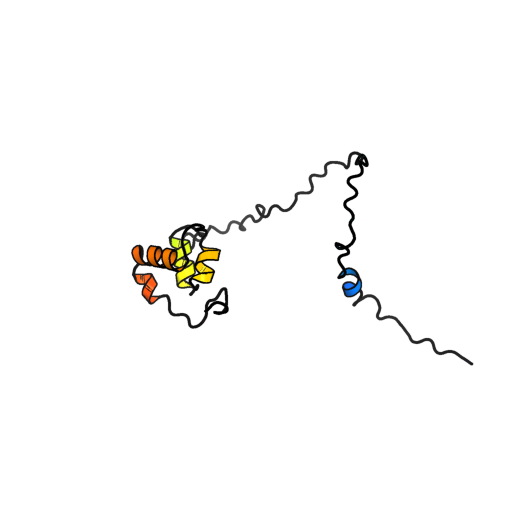 A N 1
ATOM 739 C CA . MET A 1 94 ? 7.620 3.594 9.289 1.00 92.94 94 MET A CA 1
ATOM 740 C C . MET A 1 94 ? 7.453 2.076 9.248 1.00 92.94 94 MET A C 1
ATOM 742 O O . MET A 1 94 ? 7.747 1.477 8.217 1.00 92.94 94 MET A O 1
ATOM 746 N N . SER A 1 95 ? 6.979 1.437 10.311 1.00 95.00 95 SER A N 1
ATOM 747 C CA . SER A 1 95 ? 6.600 0.019 10.308 1.00 95.00 95 SER A CA 1
ATOM 748 C C . SER A 1 95 ? 5.386 -0.236 9.398 1.00 95.00 95 SER A C 1
ATOM 750 O O . SER A 1 95 ? 4.660 0.689 9.035 1.00 95.00 95 SER A O 1
ATOM 752 N N . GLY A 1 96 ? 5.153 -1.492 9.002 1.00 93.56 96 GLY A N 1
ATOM 753 C CA . GLY A 1 96 ? 3.962 -1.850 8.219 1.00 93.56 96 GLY A CA 1
ATOM 754 C C . GLY A 1 96 ? 2.661 -1.463 8.922 1.00 93.56 96 GLY A C 1
ATOM 755 O O . GLY A 1 96 ? 1.793 -0.843 8.311 1.00 93.56 96 GLY A O 1
ATOM 756 N N . GLU A 1 97 ? 2.598 -1.724 10.228 1.00 94.56 97 GLU A N 1
ATOM 757 C CA . GLU A 1 97 ? 1.465 -1.375 11.083 1.00 94.56 97 GLU A CA 1
ATOM 758 C C . GLU A 1 97 ? 1.242 0.145 11.140 1.00 94.56 97 GLU A C 1
ATOM 760 O O . GLU A 1 97 ? 0.121 0.619 10.970 1.00 94.56 97 GLU A O 1
ATOM 765 N N . GLU A 1 98 ? 2.306 0.939 11.300 1.00 96.12 98 GLU A N 1
ATOM 766 C CA . GLU A 1 98 ? 2.218 2.406 11.301 1.00 96.12 98 GLU A CA 1
ATOM 767 C C . GLU A 1 98 ? 1.686 2.948 9.969 1.00 96.12 98 GLU A C 1
ATOM 769 O O . GLU A 1 98 ? 0.853 3.856 9.948 1.00 96.12 98 GLU A O 1
ATOM 774 N N . ILE A 1 99 ? 2.135 2.373 8.849 1.00 95.25 99 ILE A N 1
ATOM 775 C CA . ILE A 1 99 ? 1.683 2.753 7.503 1.00 95.25 99 ILE A CA 1
ATOM 776 C C . ILE A 1 99 ? 0.204 2.411 7.321 1.00 95.25 99 ILE A C 1
ATOM 778 O O . ILE A 1 99 ? -0.550 3.197 6.741 1.00 95.25 99 ILE A O 1
ATOM 782 N N . ARG A 1 100 ? -0.223 1.251 7.824 1.00 94.00 100 ARG A N 1
ATOM 783 C CA . ARG A 1 100 ? -1.621 0.831 7.778 1.00 94.00 100 ARG A CA 1
ATOM 784 C C . ARG A 1 100 ? -2.504 1.742 8.633 1.00 94.00 100 ARG A C 1
ATOM 786 O O . ARG A 1 100 ? -3.522 2.220 8.142 1.00 94.00 100 ARG A O 1
ATOM 793 N N . ASN A 1 101 ? -2.080 2.066 9.852 1.00 94.56 101 ASN A N 1
ATOM 794 C CA . ASN A 1 101 ? -2.796 2.986 10.740 1.00 94.56 101 ASN A CA 1
ATOM 795 C C . ASN A 1 101 ? -2.925 4.395 10.133 1.00 94.56 101 ASN A C 1
ATOM 797 O O . ASN A 1 101 ? -3.985 5.021 10.210 1.00 94.56 101 ASN A O 1
ATOM 801 N N . GLU A 1 102 ? -1.878 4.893 9.469 1.00 94.69 102 GLU A N 1
ATOM 802 C CA . GLU A 1 102 ? -1.934 6.156 8.723 1.00 94.69 102 GLU A CA 1
ATOM 803 C C . GLU A 1 102 ? -2.959 6.097 7.579 1.00 94.69 102 GLU A C 1
ATOM 805 O O . GLU A 1 102 ? -3.677 7.071 7.338 1.00 94.69 102 GLU A O 1
ATOM 810 N N . ALA A 1 103 ? -3.050 4.965 6.876 1.00 93.69 103 ALA A N 1
ATOM 811 C CA . ALA A 1 103 ? -4.036 4.767 5.819 1.00 93.69 103 ALA A CA 1
ATOM 812 C C . ALA A 1 103 ? -5.470 4.722 6.376 1.00 93.69 103 ALA A C 1
ATOM 814 O O . ALA A 1 103 ? -6.340 5.407 5.842 1.00 93.69 103 ALA A O 1
ATOM 815 N N . PHE A 1 104 ? -5.702 4.015 7.485 1.00 93.75 104 PHE A N 1
ATOM 816 C CA . PHE A 1 104 ? -7.006 3.961 8.162 1.00 93.75 104 PHE A CA 1
ATOM 817 C C . PHE A 1 104 ? -7.456 5.321 8.700 1.00 93.75 104 PHE A C 1
ATOM 819 O O . PHE A 1 104 ? -8.625 5.683 8.589 1.00 93.75 104 PHE A O 1
ATOM 826 N N . THR A 1 105 ? -6.514 6.131 9.192 1.00 94.12 105 THR A N 1
ATOM 827 C CA . THR A 1 105 ? -6.798 7.509 9.626 1.00 94.12 105 THR A CA 1
ATOM 828 C C . THR A 1 105 ? -7.309 8.378 8.471 1.00 94.12 105 THR A C 1
ATOM 830 O O . THR A 1 105 ? -8.081 9.312 8.687 1.00 94.12 105 THR A O 1
ATOM 833 N N . ARG A 1 106 ? -6.881 8.095 7.234 1.00 90.38 106 ARG A N 1
ATOM 834 C CA . ARG A 1 106 ? -7.322 8.822 6.034 1.00 90.38 106 ARG A CA 1
ATOM 835 C C . ARG A 1 106 ? -8.637 8.296 5.475 1.00 90.38 106 ARG A C 1
ATOM 837 O O . ARG A 1 106 ? -9.454 9.093 5.025 1.00 90.38 106 ARG A O 1
ATOM 844 N N . ASP A 1 107 ? -8.809 6.981 5.466 1.00 89.62 107 ASP A N 1
ATOM 845 C CA . ASP A 1 107 ? -9.981 6.307 4.920 1.00 89.62 107 ASP A CA 1
ATOM 846 C C . ASP A 1 107 ? -10.377 5.140 5.829 1.00 89.62 107 ASP A C 1
ATOM 848 O O . ASP A 1 107 ? -9.806 4.051 5.776 1.00 89.62 107 ASP A O 1
ATOM 852 N N . THR A 1 108 ? -11.395 5.375 6.654 1.00 87.94 108 THR A N 1
ATOM 853 C CA . THR A 1 108 ? -11.930 4.387 7.59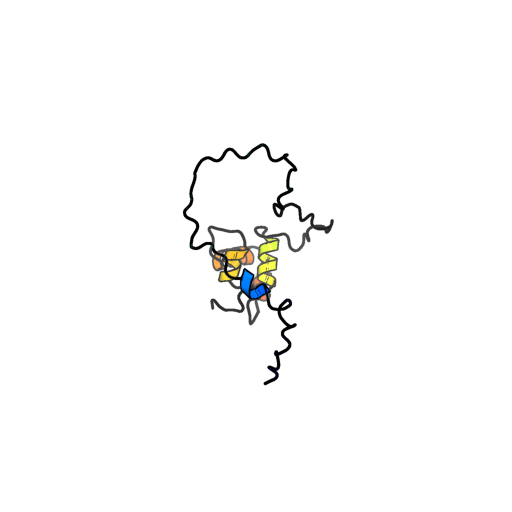8 1.00 87.94 108 THR A CA 1
ATOM 854 C C . THR A 1 108 ? -12.639 3.227 6.901 1.00 87.94 108 THR A C 1
ATOM 856 O O . THR A 1 108 ? -12.827 2.173 7.504 1.00 87.94 108 THR A O 1
ATOM 859 N N . SER A 1 109 ? -13.014 3.365 5.621 1.00 87.00 109 SER A N 1
ATOM 860 C CA . SER A 1 109 ? -13.635 2.265 4.873 1.00 87.00 109 SER A CA 1
ATOM 861 C C . SER A 1 109 ? -12.650 1.123 4.591 1.00 87.00 109 SER A C 1
ATOM 863 O O . SER A 1 109 ? -13.072 -0.028 4.440 1.00 87.00 109 SER A O 1
ATOM 865 N N . LEU A 1 110 ? -11.341 1.412 4.603 1.00 85.50 110 LEU A N 1
ATOM 866 C CA . LEU A 1 110 ? -10.270 0.439 4.375 1.00 85.50 110 LEU A CA 1
ATOM 867 C C . LEU A 1 110 ? -10.238 -0.682 5.417 1.00 85.50 110 LEU A C 1
ATOM 869 O O . LEU A 1 110 ? -9.926 -1.817 5.060 1.00 85.50 110 LEU A O 1
ATOM 873 N N . GLU A 1 111 ? -10.595 -0.400 6.671 1.00 81.44 111 GLU A N 1
ATOM 874 C CA . GLU A 1 111 ? -10.585 -1.397 7.752 1.00 81.44 111 GLU A CA 1
ATOM 875 C C . GLU A 1 111 ? -11.490 -2.592 7.430 1.00 81.44 111 GLU A C 1
ATOM 877 O O . GLU A 1 111 ? -11.139 -3.740 7.686 1.00 81.44 111 GLU A O 1
ATOM 882 N N . SER A 1 112 ? -12.633 -2.332 6.788 1.00 74.06 112 SER A N 1
ATOM 883 C CA . SER A 1 112 ? -13.591 -3.374 6.401 1.00 74.06 112 SER A CA 1
ATOM 884 C C . SER A 1 112 ? -13.147 -4.211 5.196 1.00 74.06 112 SER A C 1
ATOM 886 O O . SER A 1 112 ? -13.643 -5.320 5.002 1.00 74.06 112 SER A O 1
ATOM 888 N N . SER A 1 113 ? -12.221 -3.685 4.386 1.00 69.56 113 SER A N 1
ATOM 889 C CA . SER A 1 113 ? -11.724 -4.342 3.170 1.00 69.56 113 SER A CA 1
ATOM 890 C C . SER A 1 113 ? -10.575 -5.315 3.429 1.00 69.56 113 SER A C 1
ATOM 892 O O . SER A 1 113 ? -10.287 -6.164 2.589 1.00 69.56 113 SER A O 1
ATOM 894 N N . PHE A 1 114 ? -9.939 -5.224 4.597 1.00 68.00 114 PHE A N 1
ATOM 895 C CA . PHE A 1 114 ? -8.856 -6.112 4.990 1.00 68.00 114 PHE A CA 1
ATOM 896 C C . PHE A 1 114 ? -9.432 -7.393 5.605 1.00 68.00 114 PHE A C 1
ATOM 898 O O . PHE A 1 114 ? -9.593 -7.511 6.817 1.00 68.00 114 PHE A O 1
ATOM 905 N N . ASN A 1 115 ? -9.806 -8.348 4.757 1.00 64.38 115 ASN A N 1
ATOM 906 C CA . ASN A 1 115 ? -10.282 -9.654 5.205 1.00 64.38 115 ASN A CA 1
ATOM 907 C C . ASN A 1 115 ? -9.773 -10.734 4.251 1.00 64.38 115 ASN A C 1
ATOM 909 O O . ASN A 1 115 ? -10.497 -11.212 3.379 1.00 64.38 115 ASN A O 1
ATOM 913 N N . GLN A 1 116 ? -8.484 -11.050 4.361 1.00 67.00 116 GLN A N 1
ATOM 914 C CA . GLN A 1 116 ? -7.856 -12.048 3.507 1.00 67.00 116 GLN A CA 1
ATOM 915 C C . GLN A 1 116 ? -7.184 -13.109 4.365 1.00 67.00 116 GLN A C 1
ATOM 917 O O . GLN A 1 116 ? -6.338 -12.803 5.199 1.00 67.00 116 GLN A O 1
ATOM 922 N N . GLU A 1 117 ? -7.576 -14.363 4.138 1.00 79.06 117 GLU A N 1
ATOM 923 C CA . GLU A 1 117 ? -6.996 -15.541 4.791 1.00 79.06 117 GLU A CA 1
ATOM 924 C C . GLU A 1 117 ? -5.501 -15.696 4.468 1.00 79.06 117 GLU A C 1
ATOM 926 O O . GLU A 1 117 ? -4.781 -16.352 5.213 1.00 79.06 117 GLU A O 1
ATOM 931 N N . LEU A 1 118 ? -5.036 -15.083 3.368 1.00 87.75 118 LEU A N 1
ATOM 932 C CA . LEU A 1 118 ? -3.684 -15.213 2.837 1.00 87.75 118 LEU A CA 1
ATOM 933 C C . LEU A 1 118 ? -3.181 -13.908 2.199 1.00 87.75 118 LEU A C 1
ATOM 935 O O . LEU A 1 118 ? -3.840 -13.340 1.322 1.00 87.75 118 LEU A O 1
ATOM 939 N N . CYS A 1 119 ? -1.985 -13.467 2.596 1.00 91.56 119 CYS A N 1
ATOM 940 C CA . CYS A 1 119 ? -1.282 -12.346 1.974 1.00 91.56 119 CYS A CA 1
ATOM 941 C C . CYS A 1 119 ? -0.845 -12.705 0.540 1.00 91.56 119 CYS A C 1
ATOM 943 O O . CYS A 1 119 ? -0.129 -13.692 0.362 1.00 91.56 119 CYS A O 1
ATOM 945 N N . PRO A 1 120 ? -1.161 -11.891 -0.486 1.00 91.25 120 PRO A N 1
ATOM 946 C CA . PRO A 1 120 ? -0.814 -12.190 -1.881 1.00 91.25 120 PRO A CA 1
ATOM 947 C C . PRO A 1 120 ? 0.689 -12.093 -2.191 1.00 91.25 120 PRO A C 1
ATOM 949 O O . PRO A 1 120 ? 1.113 -12.460 -3.280 1.00 91.25 120 PRO A O 1
ATOM 952 N N . LEU A 1 121 ? 1.490 -11.541 -1.274 1.00 91.88 121 LEU A N 1
ATOM 953 C CA . LEU A 1 121 ? 2.919 -11.290 -1.486 1.00 91.88 121 LEU A CA 1
ATOM 954 C C . LEU A 1 121 ? 3.816 -12.305 -0.779 1.00 91.88 121 LEU A C 1
ATOM 956 O O . LEU A 1 121 ? 4.844 -12.689 -1.328 1.00 91.88 121 LEU A O 1
ATOM 960 N N . CYS A 1 122 ? 3.470 -12.698 0.446 1.00 93.38 122 CYS A N 1
ATOM 961 C CA . CYS A 1 122 ? 4.269 -13.649 1.221 1.00 93.38 122 CYS A CA 1
ATOM 962 C C . CYS A 1 122 ? 3.536 -14.935 1.565 1.00 93.38 122 CYS A C 1
ATOM 964 O O . CYS A 1 122 ? 4.139 -15.770 2.226 1.00 93.38 122 CYS A O 1
ATOM 966 N N . GLU A 1 123 ? 2.261 -15.082 1.203 1.00 91.19 123 GLU A N 1
ATOM 967 C CA . GLU A 1 123 ? 1.469 -16.264 1.551 1.00 91.19 123 GLU A CA 1
ATOM 968 C C . GLU A 1 123 ? 1.508 -16.576 3.062 1.00 91.19 123 GLU A C 1
ATOM 970 O O . GLU A 1 123 ? 1.564 -17.730 3.476 1.00 91.19 123 GLU A O 1
ATOM 975 N N . ASN A 1 124 ? 1.518 -15.527 3.896 1.00 85.31 124 ASN A N 1
ATOM 976 C CA . ASN A 1 124 ? 1.639 -15.598 5.359 1.00 85.31 124 ASN A CA 1
ATOM 977 C C . ASN A 1 124 ? 2.897 -16.336 5.860 1.00 85.31 124 ASN A C 1
ATOM 979 O O . ASN A 1 124 ? 2.929 -16.837 6.977 1.00 85.31 124 ASN A O 1
ATOM 983 N N . LEU A 1 125 ? 3.978 -16.357 5.071 1.00 89.44 125 LEU A N 1
ATOM 984 C CA . LEU A 1 125 ? 5.264 -16.949 5.470 1.00 89.44 125 LEU A CA 1
ATOM 985 C C . LEU A 1 125 ? 5.885 -16.296 6.719 1.00 89.44 125 LEU A C 1
ATOM 987 O O . LEU A 1 125 ? 6.754 -16.884 7.358 1.00 89.44 125 LEU A O 1
ATOM 991 N N . PHE A 1 126 ? 5.485 -15.062 7.023 1.00 80.06 126 PHE A N 1
ATOM 992 C CA . PHE A 1 126 ? 6.037 -14.250 8.108 1.00 80.06 126 PHE A CA 1
ATOM 993 C C . PHE A 1 126 ? 5.053 -14.027 9.265 1.00 80.06 126 PHE A C 1
ATOM 995 O O . PHE A 1 126 ? 5.380 -13.236 10.147 1.00 80.06 126 PHE A O 1
ATOM 1002 N N . ASP A 1 127 ? 3.879 -14.668 9.229 1.00 66.94 127 ASP A N 1
ATOM 1003 C CA . ASP A 1 127 ? 2.910 -14.638 10.336 1.00 66.94 127 ASP A CA 1
ATOM 1004 C C . ASP A 1 127 ? 3.329 -15.562 11.495 1.00 66.94 127 ASP A C 1
ATOM 1006 O O . ASP A 1 127 ? 3.974 -16.610 11.242 1.00 66.94 127 ASP A O 1
#

Radius of gyration: 26.79 Å; chains: 1; bounding box: 61×69×45 Å

Sequence (127 aa):
MTKNSPKDSEKDEDAWHQFSNAGYSSASADFDNEEIGEQQNTEEEWFDGDDFEFEGKTIDWNSPPCPTPLGIAHVIKIGTCDHCLKRVSGKREMSGEEIRNEAFTRDTSLESSFNQELCPLCENLFD

pLDDT: mean 73.64, std 17.71, range [38.56, 96.12]

Secondary structure (DSSP, 8-state):
--PPPP-----SSSGGGGS----TTS----------------------S-----TTPPP-TTSPPTT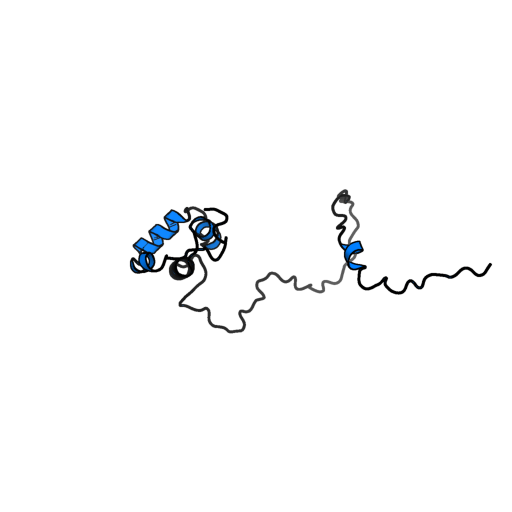SHHHHHHHHHTT--HHHHHHHS--SSS-HHHHHHHHHHH-TTHHHH---SS-TTTTTTT-

Foldseek 3Di:
DDDDDDDDPPPPPPCVVVVPPPVPPPDPPPPDDDDPPDDPPPVPPPPPVPPPPVPPDPQPPCQHAALPLSVLLVLLLQQADQVVSCVRRPDVPDGSVRSVVVSCVVPVVSVVSNDDPAHPPCRPPPD